Protein AF-A0A2T7PND5-F1 (afdb_monomer_lite)

Foldseek 3Di:
DCPVVCVVPPDDPCPDPVNVVVPDPDPDPPPVVVVVVVVVVVVVVVVVVVVVVVVVVVVVVVVVVVVVVVVVVVVVD

Organism: Pomacea canaliculata (NCBI:txid400727)

Sequence (77 aa):
MTDSIVRELTVNKSEISAVRRKKISVPDKRQSAQTFGYFGIIVIVATCVSIVLLDSGALARDLRTLIANCSSREARS

Structure (mmCIF, N/CA/C/O backbone):
data_AF-A0A2T7PND5-F1
#
_entry.id   AF-A0A2T7PND5-F1
#
loop_
_atom_site.group_PDB
_atom_site.id
_atom_site.type_symbol
_atom_site.label_atom_id
_atom_site.label_alt_id
_atom_site.label_comp_id
_atom_site.label_asym_id
_atom_site.label_entity_id
_atom_site.label_seq_id
_atom_site.pdbx_PDB_ins_code
_atom_site.Cartn_x
_atom_site.Cartn_y
_atom_site.Cartn_z
_atom_site.occupancy
_atom_site.B_iso_or_equiv
_atom_site.auth_seq_id
_atom_site.auth_comp_id
_atom_site.auth_asym_id
_atom_site.auth_atom_id
_atom_site.pdbx_PDB_model_num
ATOM 1 N N . MET A 1 1 ? -49.396 -8.163 44.974 1.00 53.38 1 MET A N 1
ATOM 2 C CA . MET A 1 1 ? -48.220 -7.539 45.634 1.00 53.38 1 MET A CA 1
ATOM 3 C C . MET A 1 1 ? -46.914 -7.786 44.866 1.00 53.38 1 MET A C 1
ATOM 5 O O . MET A 1 1 ? -45.959 -7.055 45.063 1.00 53.38 1 MET A O 1
ATOM 9 N N . THR A 1 2 ? -46.871 -8.768 43.964 1.00 68.56 2 THR A N 1
ATOM 10 C CA . THR A 1 2 ? -45.712 -9.121 43.127 1.00 68.56 2 THR A CA 1
ATOM 11 C C . THR A 1 2 ? -45.600 -8.315 41.826 1.00 68.56 2 THR A C 1
ATOM 13 O O . THR A 1 2 ? -44.492 -8.072 41.360 1.00 68.56 2 THR A O 1
ATOM 16 N N . ASP A 1 3 ? -46.714 -7.844 41.257 1.00 73.31 3 ASP A N 1
ATOM 17 C CA . ASP A 1 3 ? -46.716 -7.204 39.929 1.00 73.31 3 ASP A CA 1
ATOM 18 C C . ASP A 1 3 ? -45.989 -5.853 39.873 1.00 73.31 3 ASP A C 1
ATOM 20 O O . ASP A 1 3 ? -45.370 -5.523 38.863 1.00 73.31 3 ASP A O 1
ATOM 24 N N . SER A 1 4 ? -46.012 -5.076 40.960 1.00 72.62 4 SER A N 1
ATOM 25 C CA . SER A 1 4 ? -45.285 -3.802 41.052 1.00 72.62 4 SER A CA 1
ATOM 26 C C . SER A 1 4 ? -43.770 -4.008 41.022 1.00 72.62 4 SER A C 1
ATOM 28 O O . SER A 1 4 ? -43.064 -3.285 40.323 1.00 72.62 4 SER A O 1
ATOM 30 N N . ILE A 1 5 ? -43.294 -5.049 41.709 1.00 76.69 5 ILE A N 1
ATOM 31 C CA . ILE A 1 5 ? -41.881 -5.438 41.773 1.00 76.69 5 ILE A CA 1
ATOM 32 C C . ILE A 1 5 ? -41.406 -5.896 40.390 1.00 76.69 5 ILE A C 1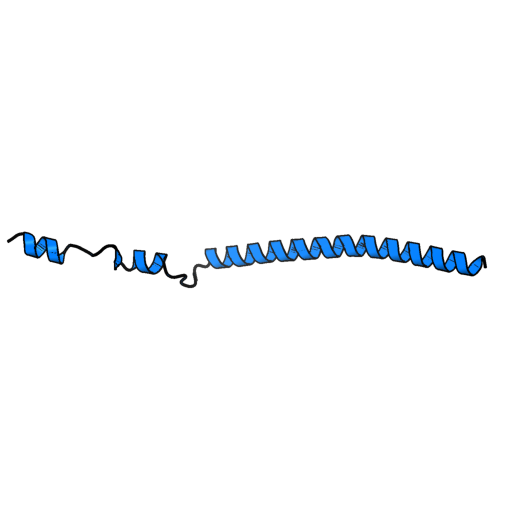
ATOM 34 O O . ILE A 1 5 ? -40.389 -5.423 39.890 1.00 76.69 5 ILE A O 1
ATOM 38 N N . VAL A 1 6 ? -42.177 -6.757 39.718 1.00 78.38 6 VAL A N 1
ATOM 39 C CA . VAL A 1 6 ? -41.848 -7.226 38.361 1.00 78.38 6 VAL A CA 1
ATOM 40 C C . VAL A 1 6 ? -41.772 -6.059 37.376 1.00 78.38 6 VAL A C 1
ATOM 42 O O . VAL A 1 6 ? -40.875 -6.029 36.532 1.00 78.38 6 VAL A O 1
ATOM 45 N N . ARG A 1 7 ? -42.662 -5.067 37.495 1.00 75.94 7 ARG A N 1
ATOM 46 C CA . ARG A 1 7 ? -42.673 -3.897 36.607 1.00 75.94 7 ARG A CA 1
ATOM 47 C C . ARG A 1 7 ? -41.466 -2.980 36.814 1.00 75.94 7 ARG A C 1
ATOM 49 O O . ARG A 1 7 ? -40.926 -2.495 35.826 1.00 75.94 7 ARG A O 1
ATOM 56 N N . GLU A 1 8 ? -41.024 -2.774 38.053 1.00 71.75 8 GLU A N 1
ATOM 57 C CA . GLU A 1 8 ? -39.818 -1.984 38.361 1.00 71.75 8 GLU A CA 1
ATOM 58 C C . GLU A 1 8 ? -38.516 -2.698 37.974 1.00 71.75 8 GLU A C 1
ATOM 60 O O . GLU A 1 8 ? -37.553 -2.051 37.567 1.00 71.75 8 GLU A O 1
ATOM 65 N N . LEU A 1 9 ? -38.486 -4.031 38.047 1.00 76.56 9 LEU A N 1
ATOM 66 C CA . LEU A 1 9 ? -37.327 -4.845 37.658 1.00 76.56 9 LEU A CA 1
ATOM 67 C C . LEU A 1 9 ? -37.275 -5.165 36.156 1.00 76.56 9 LEU A C 1
ATOM 69 O O . LEU A 1 9 ? -36.259 -5.665 35.663 1.00 76.56 9 LEU A O 1
ATOM 73 N N . THR A 1 10 ? -38.343 -4.876 35.407 1.00 77.50 10 THR A N 1
ATOM 74 C CA . THR A 1 10 ? -38.377 -5.071 33.955 1.00 77.50 10 THR A CA 1
ATOM 75 C C . THR A 1 10 ? -37.543 -3.990 33.272 1.00 77.50 10 THR A C 1
ATOM 77 O O . THR A 1 10 ? -38.015 -2.903 32.947 1.00 77.50 10 THR A O 1
ATOM 80 N N . VAL A 1 11 ? -36.272 -4.300 33.022 1.00 75.44 11 VAL A N 1
ATOM 81 C CA . VAL A 1 11 ? -35.374 -3.430 32.257 1.00 75.44 11 VAL A CA 1
ATOM 82 C C . VAL A 1 11 ? -35.756 -3.470 30.779 1.00 75.44 11 VAL A C 1
ATOM 84 O O . VAL A 1 11 ? -35.705 -4.521 30.132 1.00 75.44 11 VAL A O 1
ATOM 87 N N . ASN A 1 12 ? -36.089 -2.306 30.217 1.00 75.31 12 ASN A N 1
ATOM 88 C CA . ASN A 1 12 ? -36.360 -2.178 28.794 1.00 75.31 12 ASN A CA 1
ATOM 89 C C . ASN A 1 12 ? -35.086 -2.462 27.980 1.00 75.31 12 ASN A C 1
ATOM 91 O O . ASN A 1 12 ? -34.140 -1.670 27.959 1.00 75.31 12 ASN A O 1
ATOM 95 N N . LYS A 1 13 ? -35.072 -3.600 27.274 1.00 72.12 13 LYS A N 1
ATOM 96 C CA . LYS A 1 13 ? -33.906 -4.067 26.515 1.00 72.12 13 LYS A CA 1
ATOM 97 C C . LYS A 1 13 ? -33.443 -3.086 25.436 1.00 72.12 13 LYS A C 1
ATOM 99 O O . LYS A 1 13 ? -32.256 -3.080 25.115 1.00 72.12 13 LYS A O 1
ATOM 104 N N . SER A 1 14 ? -34.328 -2.245 24.896 1.00 69.44 14 SER A N 1
ATOM 105 C CA . SER A 1 14 ? -33.954 -1.258 23.875 1.00 69.44 14 SER A CA 1
ATOM 106 C C . SER A 1 14 ? -33.184 -0.058 24.429 1.00 69.44 14 SER A C 1
ATOM 108 O O . SER A 1 14 ? -32.463 0.589 23.670 1.00 69.44 14 SER A O 1
ATOM 110 N N . GLU A 1 15 ? -33.306 0.227 25.728 1.00 69.19 15 GLU A N 1
ATOM 111 C CA . GLU A 1 15 ? -32.671 1.379 26.383 1.00 69.19 15 GLU A CA 1
ATOM 112 C C . GLU A 1 15 ? -31.373 1.027 27.115 1.00 69.19 15 GLU A C 1
ATOM 114 O O . GLU A 1 15 ? -30.662 1.909 27.596 1.00 69.19 15 GLU A O 1
ATOM 119 N N . ILE A 1 16 ? -31.004 -0.257 27.153 1.00 82.38 16 ILE A N 1
ATOM 120 C CA . ILE A 1 16 ? -29.775 -0.694 27.813 1.00 82.38 16 ILE A CA 1
ATOM 121 C C . ILE A 1 16 ? -28.570 -0.044 27.124 1.00 82.38 16 ILE A C 1
ATOM 123 O O . ILE A 1 16 ? -28.391 -0.130 25.905 1.00 82.38 16 ILE A O 1
ATOM 127 N N . SER A 1 17 ? -27.677 0.528 27.931 1.00 74.69 17 SER A N 1
ATOM 128 C CA . SER A 1 17 ? -26.412 1.142 27.511 1.00 74.69 17 SER A CA 1
ATOM 129 C C . SER A 1 17 ? -25.613 0.292 26.518 1.00 74.69 17 SER A C 1
ATOM 131 O O . SER A 1 17 ? -25.005 0.836 25.602 1.00 74.69 17 SER A O 1
ATOM 133 N N . ALA A 1 18 ? -25.628 -1.037 26.660 1.00 74.75 18 ALA A N 1
ATOM 134 C CA . ALA A 1 18 ? -24.964 -1.964 25.745 1.00 74.75 18 ALA A CA 1
ATOM 135 C C . ALA A 1 18 ? -25.603 -1.983 24.342 1.00 74.75 18 ALA A C 1
ATOM 137 O O . ALA A 1 18 ? -24.891 -1.943 23.339 1.00 74.75 18 ALA A O 1
ATOM 138 N N . VAL A 1 19 ? -26.939 -1.984 24.264 1.00 76.81 19 VAL A N 1
ATOM 139 C CA . VAL A 1 19 ? -27.689 -1.943 22.996 1.00 76.81 19 VAL A CA 1
ATOM 140 C C . VAL A 1 19 ? -27.501 -0.597 22.308 1.00 76.81 19 VAL A C 1
ATOM 142 O O . VAL A 1 19 ? -27.294 -0.550 21.094 1.00 76.81 19 VAL A O 1
ATOM 145 N N . ARG A 1 20 ? -27.482 0.492 23.084 1.00 70.62 20 ARG A N 1
ATOM 146 C CA . ARG A 1 20 ? -27.153 1.828 22.580 1.00 70.62 20 ARG A CA 1
ATOM 147 C C . ARG A 1 20 ? -25.726 1.884 22.028 1.00 70.62 20 ARG A C 1
ATOM 149 O O . ARG A 1 20 ? -25.553 2.237 20.870 1.00 70.62 20 ARG A O 1
ATOM 156 N N . ARG A 1 21 ? -24.713 1.456 22.792 1.00 71.94 21 ARG A N 1
ATOM 157 C CA . AR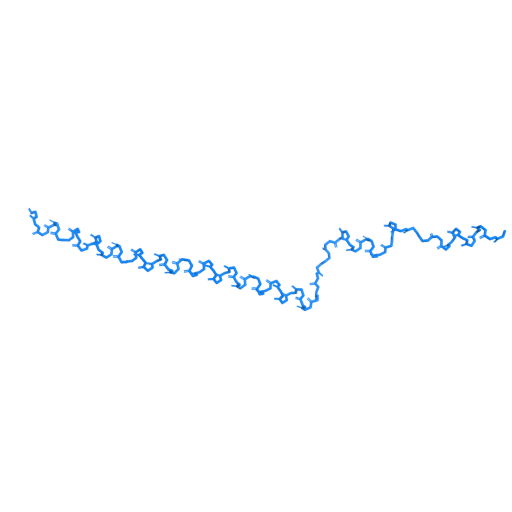G A 1 21 ? -23.297 1.467 22.362 1.00 71.94 21 ARG A CA 1
ATOM 158 C C . ARG A 1 21 ? -23.025 0.606 21.127 1.00 71.94 21 ARG A C 1
ATOM 160 O O . ARG A 1 21 ? -22.135 0.945 20.367 1.00 71.94 21 ARG A O 1
ATOM 167 N N . LYS A 1 22 ? -23.801 -0.457 20.890 1.00 72.06 22 LYS A N 1
ATOM 168 C CA . LYS A 1 22 ? -23.685 -1.283 19.674 1.00 72.06 22 LYS A CA 1
ATOM 169 C C . LYS A 1 22 ? -24.114 -0.543 18.398 1.00 72.06 22 LYS A C 1
ATOM 171 O O . LYS A 1 22 ? -23.618 -0.855 17.323 1.00 72.06 22 LYS A O 1
ATOM 176 N N . LYS A 1 23 ? -25.049 0.407 18.507 1.00 69.12 23 LYS A N 1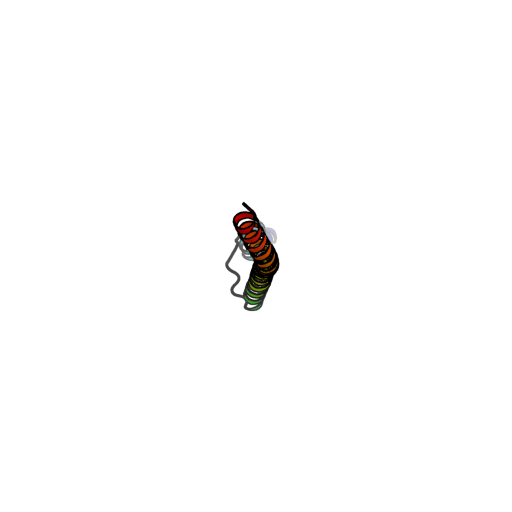
ATOM 177 C CA . LYS A 1 23 ? -25.578 1.189 17.373 1.00 69.12 23 LYS A CA 1
ATOM 178 C C . LYS A 1 23 ? -24.809 2.484 17.120 1.00 69.12 23 LYS A C 1
ATOM 180 O O . LYS A 1 23 ? -25.050 3.146 16.118 1.00 69.12 23 LYS A O 1
ATOM 185 N N . ILE A 1 24 ? -23.925 2.867 18.036 1.00 66.56 24 ILE A N 1
ATOM 186 C CA . ILE A 1 24 ? -23.162 4.105 17.953 1.00 66.56 24 ILE A CA 1
ATOM 187 C C . ILE A 1 24 ? -21.733 3.707 17.599 1.00 66.56 24 ILE A C 1
ATOM 189 O O . ILE A 1 24 ? -21.095 2.979 18.356 1.00 66.56 24 ILE A O 1
ATOM 193 N N . SER A 1 25 ? -21.228 4.185 16.462 1.00 65.75 25 SER A N 1
ATOM 194 C CA . SER A 1 25 ? -19.808 4.073 16.121 1.00 65.75 25 SER A CA 1
ATOM 195 C C . SER A 1 25 ? -19.009 4.987 17.050 1.00 65.75 25 SER A C 1
ATOM 197 O O . SER A 1 25 ? -18.672 6.118 16.707 1.00 65.75 25 SER A O 1
ATOM 199 N N . VAL A 1 26 ? -18.780 4.526 18.278 1.00 72.62 26 VAL A N 1
ATOM 200 C CA . VAL A 1 26 ? -17.928 5.213 19.245 1.00 72.62 26 VAL A CA 1
ATOM 201 C C . VAL A 1 26 ? -16.477 4.935 18.855 1.00 72.62 26 VAL A C 1
ATOM 203 O O . VAL A 1 26 ? -16.148 3.772 18.621 1.00 72.62 26 VAL A O 1
ATOM 206 N N . PRO A 1 27 ? -15.603 5.955 18.789 1.00 70.88 27 PRO A N 1
ATOM 207 C CA . PRO A 1 27 ? -14.192 5.746 18.490 1.00 70.88 27 PRO A CA 1
ATOM 208 C C . PRO A 1 27 ? -13.579 4.732 19.462 1.00 70.88 27 PRO A C 1
ATOM 210 O O . PRO A 1 27 ? -13.545 4.957 20.677 1.00 70.88 27 PRO A O 1
ATOM 213 N N . ASP A 1 28 ? -13.114 3.605 18.917 1.00 77.00 28 ASP A N 1
ATOM 214 C CA . ASP A 1 28 ? -12.487 2.541 19.691 1.00 77.00 28 ASP A CA 1
ATOM 215 C C . ASP A 1 28 ? -11.045 2.941 20.033 1.00 77.00 28 ASP A C 1
ATOM 217 O O . ASP A 1 28 ? -10.143 2.940 19.195 1.00 77.00 28 ASP A O 1
ATOM 221 N N . LYS A 1 29 ? -10.838 3.345 21.289 1.00 80.38 29 LYS A N 1
ATOM 222 C CA . LYS A 1 29 ? -9.523 3.733 21.819 1.00 80.38 29 LYS A CA 1
ATOM 223 C C . LYS A 1 29 ? -8.684 2.536 22.269 1.00 80.38 29 LYS A C 1
ATOM 225 O O . LYS A 1 29 ? -7.600 2.736 22.814 1.00 80.38 29 LYS A O 1
ATOM 230 N N . ARG A 1 30 ? -9.171 1.299 22.108 1.00 85.12 30 ARG A N 1
ATOM 231 C CA . ARG A 1 30 ? -8.397 0.106 22.464 1.00 85.12 30 ARG A CA 1
ATOM 232 C C . ARG A 1 30 ? -7.153 0.042 21.587 1.00 85.12 30 ARG A C 1
ATOM 234 O O . ARG A 1 30 ? -7.240 0.120 20.364 1.00 85.12 30 ARG A O 1
ATOM 241 N N . GLN A 1 31 ? -6.003 -0.155 22.226 1.00 82.81 31 GLN A N 1
ATOM 242 C CA . GLN A 1 31 ? -4.713 -0.227 21.544 1.00 82.81 31 GLN A CA 1
ATOM 243 C C . GLN A 1 31 ? -4.722 -1.280 20.425 1.00 82.81 31 GLN A C 1
ATOM 245 O O . GLN A 1 31 ? -4.252 -1.001 19.331 1.00 82.81 31 GLN A O 1
ATOM 250 N N . SER A 1 32 ? -5.355 -2.438 20.643 1.00 83.81 32 SER A N 1
ATOM 251 C CA . SER A 1 32 ? -5.476 -3.496 19.631 1.00 83.81 32 SER A CA 1
ATOM 252 C C . SER A 1 32 ? -6.233 -3.066 18.370 1.00 83.81 32 SER A C 1
ATOM 254 O O . SER A 1 32 ? -5.809 -3.411 17.268 1.00 83.81 32 SER A O 1
ATOM 256 N N . ALA A 1 33 ? -7.317 -2.295 18.510 1.00 81.31 33 ALA A N 1
ATOM 257 C CA . ALA A 1 33 ? -8.101 -1.797 17.380 1.00 81.31 33 ALA A CA 1
ATOM 258 C C . ALA A 1 33 ? -7.296 -0.790 16.542 1.00 81.31 33 ALA A C 1
ATOM 260 O O . ALA A 1 33 ? -7.303 -0.849 15.313 1.00 81.31 33 ALA A O 1
ATOM 261 N N . GLN A 1 34 ? -6.540 0.090 17.204 1.00 85.31 34 GLN A N 1
ATOM 262 C CA . GLN A 1 34 ? -5.676 1.060 16.528 1.00 85.31 34 GLN A CA 1
ATOM 263 C C . GLN A 1 34 ? -4.493 0.382 15.833 1.00 85.31 34 GLN A C 1
ATOM 265 O O . GLN A 1 34 ? -4.221 0.672 14.669 1.00 85.31 34 GLN A O 1
ATOM 270 N N . THR A 1 35 ? -3.822 -0.561 16.501 1.00 86.88 35 THR A N 1
ATOM 271 C CA . THR A 1 35 ? -2.686 -1.298 15.928 1.00 86.88 35 THR A CA 1
ATOM 272 C C . THR A 1 35 ? -3.081 -2.062 14.665 1.00 86.88 35 THR A C 1
ATOM 274 O O . THR A 1 35 ? -2.354 -2.003 13.674 1.00 86.88 35 THR A O 1
ATOM 277 N N . PHE A 1 36 ? -4.247 -2.719 14.655 1.00 88.00 36 PHE A N 1
ATOM 278 C CA . PHE A 1 36 ? -4.749 -3.396 13.454 1.00 88.00 36 PHE A CA 1
ATOM 279 C C . PHE A 1 36 ? -5.058 -2.420 12.313 1.00 88.00 36 PHE A C 1
ATOM 281 O O . PHE A 1 36 ? -4.750 -2.715 11.158 1.00 88.00 36 PHE A O 1
ATOM 288 N N . GLY A 1 37 ? -5.611 -1.246 12.632 1.00 86.25 37 GLY A N 1
ATOM 289 C CA . GLY A 1 37 ? -5.835 -0.182 11.653 1.00 86.25 37 GLY A CA 1
ATOM 290 C C . GLY A 1 37 ? -4.535 0.293 11.000 1.00 86.25 37 GLY A C 1
ATOM 291 O O . GLY A 1 37 ? -4.441 0.336 9.774 1.00 86.25 37 GLY A O 1
ATOM 292 N N . TYR A 1 38 ? -3.503 0.579 11.801 1.00 91.31 38 TYR A N 1
ATOM 293 C CA . TYR A 1 38 ? -2.194 0.994 11.285 1.00 91.31 38 TYR A CA 1
ATOM 294 C C . TYR A 1 38 ? -1.525 -0.089 10.438 1.00 91.31 38 TYR A C 1
ATOM 296 O O . TYR A 1 38 ? -1.008 0.215 9.365 1.00 91.31 38 TYR A O 1
ATOM 304 N N . PHE A 1 39 ? -1.570 -1.348 10.880 1.00 95.00 39 PHE A N 1
ATOM 305 C CA . PHE A 1 39 ? -1.016 -2.464 10.115 1.00 95.00 39 PHE A CA 1
ATOM 306 C C . PHE A 1 39 ? -1.669 -2.581 8.730 1.00 95.00 39 PHE A C 1
ATOM 308 O O . PHE A 1 39 ? -0.967 -2.680 7.725 1.00 95.00 39 PHE A O 1
ATOM 315 N N . GLY A 1 40 ? -3.002 -2.490 8.661 1.00 94.50 40 GLY A N 1
ATOM 316 C CA . GLY A 1 40 ? -3.729 -2.525 7.391 1.00 94.50 40 GLY A CA 1
ATOM 317 C C . GLY A 1 40 ? -3.328 -1.392 6.443 1.00 94.50 40 GLY A C 1
ATOM 318 O O . GLY A 1 40 ? -3.081 -1.638 5.263 1.00 94.50 40 GLY A O 1
ATOM 319 N N . ILE A 1 41 ? -3.194 -0.165 6.958 1.00 96.38 41 ILE A N 1
ATOM 320 C CA . ILE A 1 41 ? -2.758 0.993 6.158 1.00 96.38 41 ILE A CA 1
ATOM 321 C C . ILE A 1 41 ? -1.350 0.769 5.597 1.00 96.38 41 ILE A C 1
ATOM 323 O O . ILE A 1 41 ? -1.121 1.012 4.414 1.00 96.38 41 ILE A O 1
ATOM 327 N N . ILE A 1 42 ? -0.420 0.276 6.419 1.00 97.06 42 ILE A N 1
ATOM 328 C CA . ILE A 1 42 ? 0.960 0.007 5.993 1.00 97.06 42 ILE A CA 1
ATOM 329 C C . ILE A 1 42 ? 0.983 -1.000 4.842 1.00 97.06 42 ILE A C 1
ATOM 331 O O . ILE A 1 42 ? 1.674 -0.766 3.852 1.00 97.06 42 ILE A O 1
ATOM 335 N N . VAL A 1 43 ? 0.208 -2.084 4.940 1.00 97.25 43 VAL A N 1
ATOM 336 C CA . VAL A 1 43 ? 0.135 -3.101 3.882 1.00 97.25 43 VAL A CA 1
ATOM 337 C C . VAL A 1 43 ? -0.389 -2.498 2.579 1.00 97.25 43 VAL A C 1
ATOM 339 O O . VAL A 1 43 ? 0.243 -2.669 1.541 1.00 97.25 43 VAL A O 1
ATOM 342 N N . ILE A 1 44 ? -1.487 -1.736 2.629 1.00 97.25 44 ILE A N 1
ATOM 343 C CA . ILE A 1 44 ? -2.079 -1.111 1.435 1.00 97.25 44 ILE A CA 1
ATOM 344 C C . ILE A 1 44 ? -1.082 -0.158 0.766 1.00 97.25 44 ILE A C 1
ATOM 346 O O . ILE A 1 44 ? -0.869 -0.230 -0.444 1.00 97.25 44 ILE A O 1
ATOM 350 N N . VAL A 1 45 ? -0.442 0.715 1.549 1.00 97.75 45 VAL A N 1
ATOM 351 C CA . VAL A 1 45 ? 0.539 1.674 1.023 1.00 97.75 45 VAL A CA 1
ATOM 352 C C . VAL A 1 45 ? 1.735 0.945 0.416 1.00 97.75 45 VAL A C 1
ATOM 354 O O . VAL A 1 45 ? 2.143 1.277 -0.696 1.00 97.75 45 VAL A O 1
ATOM 357 N N . ALA A 1 46 ? 2.266 -0.071 1.098 1.00 97.12 46 ALA A N 1
ATOM 358 C CA . ALA A 1 46 ? 3.392 -0.853 0.601 1.00 97.12 46 ALA A CA 1
ATOM 359 C C . ALA A 1 46 ? 3.066 -1.548 -0.730 1.00 97.12 46 ALA A C 1
ATOM 361 O O . ALA A 1 46 ? 3.889 -1.523 -1.645 1.00 97.12 46 ALA A O 1
ATOM 362 N N . THR A 1 47 ? 1.864 -2.116 -0.867 1.00 97.19 47 THR A N 1
ATOM 363 C CA . THR A 1 47 ? 1.415 -2.744 -2.117 1.00 97.19 47 THR A CA 1
ATOM 364 C C . THR A 1 47 ? 1.257 -1.731 -3.250 1.00 97.19 47 THR A C 1
ATOM 366 O O . THR A 1 47 ? 1.707 -1.985 -4.363 1.00 97.19 47 THR A O 1
ATOM 369 N N . CYS A 1 48 ? 0.669 -0.561 -2.999 1.00 96.56 48 CYS A N 1
ATOM 370 C CA . CYS A 1 48 ? 0.547 0.467 -4.038 1.00 96.56 48 CYS A CA 1
ATOM 371 C C . CYS A 1 48 ? 1.920 0.973 -4.502 1.00 96.56 48 CYS A C 1
ATOM 373 O O . CYS A 1 48 ? 2.164 1.107 -5.700 1.00 96.56 48 CYS A O 1
ATOM 375 N N . VAL A 1 49 ? 2.834 1.224 -3.560 1.00 96.69 49 VAL A N 1
ATOM 376 C CA . VAL A 1 49 ? 4.196 1.676 -3.871 1.00 96.69 49 VAL A CA 1
ATOM 377 C C . VAL A 1 49 ? 4.962 0.616 -4.661 1.00 96.69 49 VAL A C 1
ATOM 379 O O . VAL A 1 49 ? 5.661 0.967 -5.610 1.00 96.69 49 VAL A O 1
ATOM 382 N N . SER A 1 50 ? 4.826 -0.669 -4.321 1.00 95.25 50 SER A N 1
ATOM 383 C CA . SER A 1 50 ? 5.533 -1.731 -5.041 1.00 95.25 50 SER A CA 1
ATOM 384 C C . SER A 1 50 ? 5.073 -1.856 -6.493 1.00 95.25 50 SER A C 1
ATOM 386 O O . SER A 1 50 ? 5.927 -1.998 -7.365 1.00 95.25 50 SER A O 1
ATOM 388 N N . ILE A 1 51 ? 3.770 -1.728 -6.767 1.00 95.56 51 ILE A N 1
ATOM 389 C CA . ILE A 1 51 ? 3.232 -1.717 -8.138 1.00 95.56 51 ILE A CA 1
ATOM 390 C C . ILE A 1 51 ? 3.861 -0.573 -8.940 1.00 95.56 51 ILE A C 1
ATOM 392 O O . ILE A 1 51 ? 4.457 -0.807 -9.988 1.00 95.56 51 ILE A O 1
ATOM 396 N N . VAL A 1 52 ? 3.820 0.652 -8.407 1.00 95.50 52 VAL A N 1
ATOM 397 C CA . VAL A 1 52 ? 4.374 1.830 -9.097 1.00 95.50 52 VAL A CA 1
ATOM 398 C C . VAL A 1 52 ? 5.877 1.684 -9.346 1.00 95.50 52 VAL A C 1
ATOM 400 O O . VAL A 1 52 ? 6.36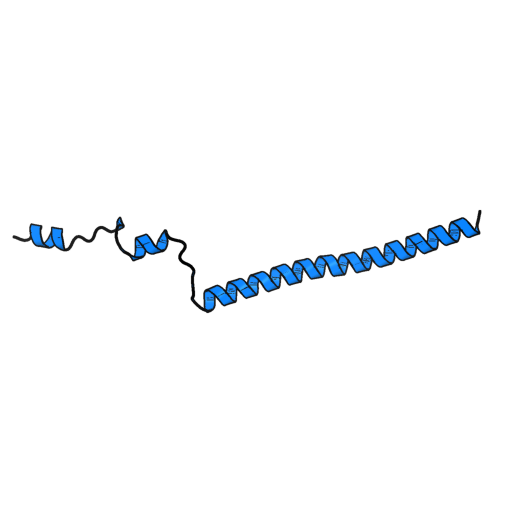1 2.018 -10.428 1.00 95.50 52 VAL A O 1
ATOM 403 N N . LEU A 1 53 ? 6.631 1.174 -8.368 1.00 94.00 53 LEU A N 1
ATOM 404 C CA . LEU A 1 53 ? 8.072 0.972 -8.517 1.00 94.00 53 LEU A CA 1
ATOM 405 C C . LEU A 1 53 ? 8.390 -0.075 -9.587 1.00 94.00 53 LEU A C 1
ATOM 407 O O . LEU A 1 53 ? 9.256 0.169 -10.431 1.00 94.00 53 LEU A O 1
ATOM 411 N N . LEU A 1 54 ? 7.685 -1.208 -9.584 1.00 91.50 54 LEU A N 1
ATOM 412 C CA . LEU A 1 54 ? 7.867 -2.261 -10.584 1.00 91.50 54 LEU A CA 1
ATOM 413 C C . LEU A 1 54 ? 7.546 -1.751 -11.996 1.00 91.50 54 LEU A C 1
ATOM 415 O O . LEU A 1 54 ? 8.357 -1.939 -12.908 1.00 91.50 54 LEU A O 1
ATOM 419 N N . ASP A 1 55 ? 6.441 -1.024 -12.155 1.00 93.25 55 ASP A N 1
ATOM 420 C CA . ASP A 1 55 ? 6.022 -0.470 -13.445 1.00 93.25 55 ASP A CA 1
ATOM 421 C C . ASP A 1 55 ? 6.990 0.612 -13.946 1.00 93.25 55 ASP A C 1
ATOM 423 O O . ASP A 1 55 ? 7.356 0.634 -15.124 1.00 93.25 55 ASP A O 1
ATOM 427 N N . SER A 1 56 ? 7.488 1.475 -13.054 1.00 92.06 56 SER A N 1
ATOM 428 C CA . SER A 1 56 ? 8.444 2.531 -13.417 1.00 92.06 56 SER A CA 1
ATOM 429 C C . SER A 1 56 ? 9.767 1.975 -13.959 1.00 92.06 56 SER A C 1
ATOM 431 O O . SER A 1 56 ? 10.364 2.559 -14.867 1.00 92.06 56 SER A O 1
ATOM 433 N N . GLY A 1 57 ? 10.209 0.818 -13.456 1.00 91.75 57 GLY A N 1
ATOM 434 C CA . GLY A 1 57 ? 11.413 0.142 -13.933 1.00 91.75 57 GLY A CA 1
ATOM 435 C C . GLY A 1 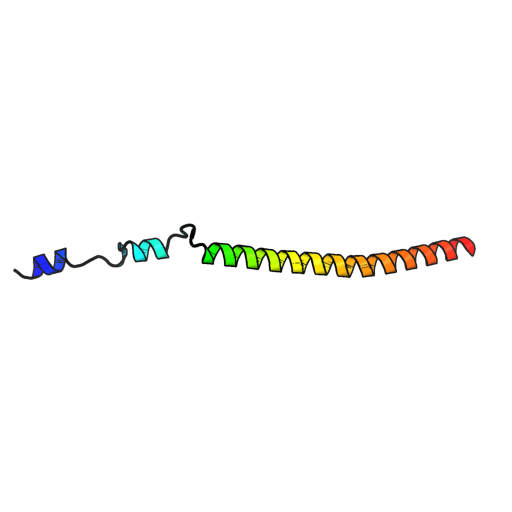57 ? 11.263 -0.398 -15.356 1.00 91.75 57 GLY A C 1
ATOM 436 O O . GLY A 1 57 ? 12.183 -0.249 -16.166 1.00 91.75 57 GLY A O 1
ATOM 437 N N . ALA A 1 58 ? 10.110 -0.993 -15.671 1.00 90.31 58 ALA A N 1
ATOM 438 C CA . ALA A 1 58 ? 9.796 -1.442 -17.027 1.00 90.31 58 ALA A CA 1
ATOM 439 C C . ALA A 1 58 ? 9.681 -0.245 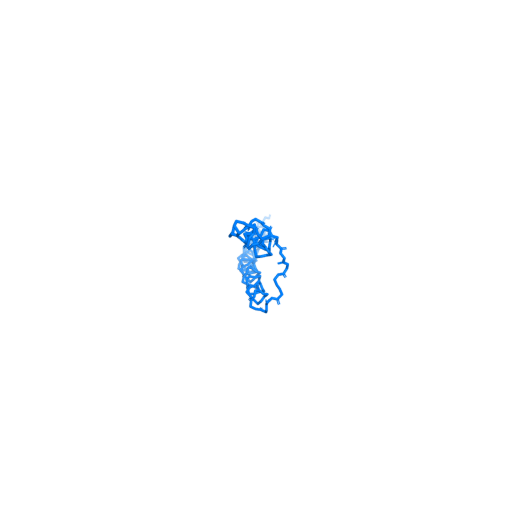-17.983 1.00 90.31 58 ALA A C 1
ATOM 441 O O . ALA A 1 58 ? 10.378 -0.195 -18.998 1.00 90.31 58 ALA A O 1
ATOM 442 N N . LEU A 1 59 ? 8.927 0.782 -17.585 1.00 92.25 59 LEU A N 1
ATOM 443 C CA . LEU A 1 59 ? 8.730 1.994 -18.378 1.00 92.25 59 LEU A CA 1
ATOM 444 C C . LEU A 1 59 ? 10.053 2.706 -18.704 1.00 92.25 59 LEU A C 1
ATOM 446 O O . LEU A 1 59 ? 10.258 3.162 -19.828 1.00 92.25 59 LEU A O 1
ATOM 450 N N . ALA A 1 60 ? 10.986 2.769 -17.750 1.00 93.38 60 ALA A N 1
ATOM 451 C CA . ALA A 1 60 ? 12.300 3.368 -17.972 1.00 93.38 60 ALA A CA 1
ATOM 452 C C . ALA A 1 60 ? 13.139 2.599 -19.009 1.00 93.38 60 ALA A C 1
ATOM 454 O O . ALA A 1 60 ? 13.882 3.217 -19.778 1.00 93.38 60 ALA A O 1
ATOM 455 N N . ARG A 1 61 ? 13.043 1.264 -19.048 1.00 94.38 61 ARG A N 1
ATOM 456 C CA . ARG A 1 61 ? 13.737 0.438 -20.055 1.00 94.38 61 ARG A CA 1
ATOM 457 C C . ARG A 1 61 ? 13.141 0.644 -21.443 1.00 94.38 61 ARG A C 1
ATOM 459 O O . ARG A 1 61 ? 13.894 0.803 -22.407 1.00 94.38 61 ARG A O 1
ATOM 466 N N . ASP A 1 62 ? 11.819 0.712 -21.527 1.00 93.50 62 ASP A N 1
ATOM 467 C CA . ASP A 1 62 ? 11.112 0.917 -22.791 1.00 93.50 62 ASP A CA 1
ATOM 468 C C . ASP A 1 62 ? 11.387 2.313 -23.359 1.00 93.50 62 ASP A C 1
ATOM 470 O O . ASP A 1 62 ? 11.720 2.447 -24.537 1.00 93.50 62 ASP A O 1
ATOM 474 N N . LEU A 1 63 ? 11.388 3.345 -22.509 1.00 94.62 63 LEU A N 1
ATOM 475 C CA . LEU A 1 63 ? 11.784 4.706 -22.887 1.00 94.62 63 LEU A CA 1
ATOM 476 C C . LEU A 1 63 ? 13.219 4.770 -23.413 1.00 94.62 63 LEU A C 1
ATOM 478 O O . LEU A 1 63 ? 13.466 5.391 -24.445 1.00 94.62 63 LEU A O 1
ATOM 482 N N . ARG A 1 64 ? 14.174 4.112 -22.742 1.00 94.50 64 ARG A N 1
ATOM 483 C CA . ARG A 1 64 ? 15.571 4.064 -23.213 1.00 94.50 64 ARG A CA 1
ATOM 484 C C . ARG A 1 64 ? 15.681 3.397 -24.579 1.00 94.50 64 ARG A C 1
ATOM 486 O O . ARG A 1 64 ? 16.386 3.904 -25.448 1.00 94.50 64 ARG A O 1
ATOM 493 N N . THR A 1 65 ? 14.963 2.293 -24.770 1.00 95.56 65 THR A N 1
ATOM 494 C CA . THR A 1 65 ? 14.913 1.577 -26.051 1.00 95.56 65 THR A CA 1
ATOM 495 C C . THR A 1 65 ? 14.322 2.458 -27.150 1.00 95.56 65 THR A C 1
ATOM 497 O O . THR A 1 65 ? 14.876 2.538 -28.247 1.00 95.56 65 THR A O 1
ATOM 500 N N . LEU A 1 66 ? 13.238 3.180 -26.854 1.00 94.75 66 LEU A N 1
ATOM 501 C CA . LEU A 1 66 ? 12.606 4.104 -27.792 1.00 94.75 66 LEU A CA 1
ATOM 502 C C . LEU A 1 66 ? 13.553 5.243 -28.196 1.00 94.75 66 LEU A C 1
ATOM 504 O O . LEU A 1 66 ? 13.720 5.499 -29.386 1.00 94.75 66 LEU A O 1
ATOM 508 N N . ILE A 1 67 ? 14.217 5.877 -27.225 1.00 95.38 67 ILE A N 1
ATOM 509 C CA . ILE A 1 67 ? 15.177 6.965 -27.473 1.00 95.38 67 ILE A CA 1
ATOM 510 C C . ILE A 1 67 ? 16.328 6.482 -28.364 1.00 95.38 67 ILE A C 1
ATOM 512 O O . ILE A 1 67 ? 16.661 7.141 -29.351 1.00 95.38 67 ILE A O 1
ATOM 516 N N . ALA A 1 68 ? 16.905 5.314 -28.063 1.00 93.69 68 ALA A N 1
ATOM 517 C CA . ALA A 1 68 ? 17.994 4.741 -28.853 1.00 93.69 68 ALA A CA 1
ATOM 518 C C . ALA A 1 68 ? 17.574 4.457 -30.307 1.00 93.69 68 ALA A C 1
ATOM 520 O O . ALA A 1 68 ? 18.328 4.733 -31.245 1.00 93.69 68 ALA A O 1
ATOM 521 N N . ASN A 1 69 ? 16.353 3.953 -30.507 1.00 93.75 69 ASN A N 1
ATOM 522 C CA . ASN A 1 69 ? 15.808 3.677 -31.835 1.00 93.75 69 ASN A CA 1
ATOM 523 C C . ASN A 1 69 ? 15.510 4.955 -32.633 1.00 93.75 69 ASN A C 1
ATOM 525 O O . ASN A 1 69 ? 15.759 4.980 -33.839 1.00 93.75 69 ASN A O 1
ATOM 529 N N . CYS A 1 70 ? 15.011 6.012 -31.986 1.00 91.38 70 CYS A N 1
ATOM 530 C CA . CYS A 1 70 ? 14.793 7.309 -32.632 1.00 91.38 70 CYS A CA 1
ATOM 531 C C . CYS A 1 70 ? 16.118 7.954 -33.062 1.00 91.38 70 CYS A C 1
ATOM 533 O O . CYS A 1 70 ? 16.259 8.331 -34.223 1.00 91.38 70 CYS A O 1
ATOM 535 N N . SER A 1 71 ? 17.120 7.974 -32.178 1.00 91.50 71 SER A N 1
ATOM 536 C CA . SER A 1 71 ? 18.457 8.499 -32.497 1.00 91.50 71 SER A CA 1
ATOM 537 C C . SER A 1 71 ? 19.126 7.722 -33.642 1.00 91.50 71 SER A C 1
ATOM 539 O O . SER A 1 71 ? 19.718 8.307 -34.548 1.00 91.50 71 SER A O 1
ATOM 541 N N . SER A 1 72 ? 18.956 6.397 -33.669 1.00 86.00 72 SER A N 1
ATOM 542 C CA . SER A 1 72 ? 19.480 5.544 -34.745 1.00 86.00 72 SER A CA 1
ATOM 543 C C . SER A 1 72 ? 18.759 5.725 -36.088 1.00 86.00 72 SER A C 1
ATOM 545 O O . SER A 1 72 ? 19.294 5.312 -37.119 1.00 86.00 72 SER A O 1
ATOM 547 N N . ARG A 1 73 ? 17.537 6.278 -36.089 1.00 81.75 73 ARG A N 1
ATOM 548 C CA . ARG A 1 73 ? 16.776 6.608 -37.305 1.00 81.75 73 ARG A CA 1
ATOM 549 C C . ARG A 1 73 ? 17.185 7.959 -37.875 1.00 81.75 73 ARG A C 1
ATOM 551 O O . ARG A 1 73 ? 17.354 8.041 -39.085 1.00 81.75 73 ARG A O 1
ATOM 558 N N . GLU A 1 74 ? 17.388 8.968 -37.031 1.00 80.12 74 GLU A N 1
ATOM 559 C CA . GLU A 1 74 ? 17.911 10.270 -37.470 1.00 80.12 74 GLU A CA 1
ATOM 560 C C . GLU A 1 74 ? 19.287 10.131 -38.128 1.00 80.12 74 GLU A C 1
ATOM 562 O O . GLU A 1 74 ? 19.521 10.723 -39.170 1.00 80.12 74 GLU A O 1
ATOM 567 N N . ALA A 1 75 ? 20.164 9.269 -37.602 1.00 73.19 75 ALA A N 1
ATOM 568 C CA . ALA A 1 75 ? 21.488 9.027 -38.187 1.00 73.19 75 ALA A CA 1
ATOM 569 C C . ALA A 1 75 ? 21.480 8.276 -39.540 1.00 73.19 75 ALA A C 1
ATOM 571 O O . ALA A 1 75 ? 22.534 8.139 -40.160 1.00 73.19 75 ALA A O 1
ATOM 572 N N . ARG A 1 76 ? 20.335 7.729 -39.978 1.00 72.19 76 ARG A N 1
ATOM 573 C CA . ARG A 1 76 ? 20.191 7.013 -41.264 1.00 72.19 76 ARG A CA 1
ATOM 574 C C . ARG A 1 76 ? 19.442 7.809 -42.336 1.00 72.19 76 ARG A C 1
ATOM 576 O O . ARG A 1 76 ? 19.357 7.311 -43.458 1.00 72.19 76 ARG A O 1
ATOM 583 N N . SER A 1 77 ? 18.857 8.956 -41.989 1.00 62.97 77 SER A N 1
ATOM 584 C CA . SER A 1 77 ? 18.182 9.858 -42.932 1.00 62.97 77 SER A CA 1
ATOM 585 C C . SER A 1 77 ? 19.131 10.933 -43.441 1.00 62.97 77 SER A C 1
ATOM 587 O O . SER A 1 77 ? 18.787 11.489 -44.507 1.00 62.97 77 SER A O 1
#

Secondary structure (DSSP, 8-state):
--HHHHHHH---TTT-HHHHHHHS------HHHHHHHHHHHHHHHHHHHHHHHHHHHHHHHHHHHHHHHHHHHHTT-

pLDDT: mean 83.89, std 10.86, range [53.38, 97.75]

Radius of gyration: 32.36 Å; chains: 1; bounding box: 70×19×89 Å